Protein AF-A0A521XAW5-F1 (afdb_monomer_lite)

pLDDT: mean 89.94, std 6.68, range [64.38, 98.19]

Foldseek 3Di:
DDAADPVCNVVQCLVVCVVVVVLVVSLVSLVPHPPLLQPLVSLLSNLSSLCSVPNPVSNVLSLLSNQLNPLVSSVVSLVVRPDPPSVVLVVVQCVQVVDPDSNSSSLSLLLCCLVPVVCLVSLVVHDDYPCGLSNVNSVLSSVLSVVVVVVVPVVNVVSLVVNCVSPVSSSVSNVVSD

Secondary structure (DSSP, 8-state):
-PPP-TT-GGGSHHHHHHHTT-HHHHHHHHHTSTTGGGSHHHHHHHHHHHHHHHHHHHHHHHHHHHHHH-HHHHHHHHTTS--HHHHHHHHHHHHHTT--STTGGGGHHHHHHHH-GGGHHHHTTSPP-S--HHHHHHHHHHHHHHHHTTT-HHHHHHHHHHHHHH-HHHHHHHHHT-

Sequence (178 aa):
MLPYNHQVPGAHAAPMLLRAREWTMAEDAITKIPSWRRVPTPLAWMAEARFALGGIEAAWPLLIELSWLNASNFGKLALRLDSRVLDGLLRNFQSAIAAEDDTELAWFAAWLSIAEPATVAILRQTQQGQDSLPERTARLIADLLGLERQGRHAEFVELRKKLRDLHAELFALYMLSR

Radius of gyration: 17.18 Å; chains: 1; bounding box: 35×35×51 Å

Structure (mmCIF, N/CA/C/O backbone):
data_AF-A0A521XAW5-F1
#
_entry.id   AF-A0A521XAW5-F1
#
loop_
_atom_site.group_PDB
_atom_site.id
_atom_site.type_symbol
_atom_site.label_atom_id
_atom_site.label_alt_id
_atom_site.label_comp_id
_atom_site.label_asym_id
_atom_site.label_entity_id
_atom_site.label_seq_id
_atom_site.pdbx_PDB_ins_code
_atom_site.Cartn_x
_atom_site.Cartn_y
_atom_site.Cartn_z
_atom_site.occupancy
_atom_site.B_iso_or_equiv
_atom_site.auth_seq_id
_atom_site.auth_comp_id
_atom_site.auth_asym_id
_atom_site.auth_atom_id
_atom_site.pdbx_PDB_model_num
ATOM 1 N N . MET A 1 1 ? 3.799 -0.879 -30.181 1.00 64.38 1 MET A N 1
ATOM 2 C CA . MET A 1 1 ? 3.630 -1.499 -28.850 1.00 64.38 1 MET A CA 1
ATOM 3 C C . MET A 1 1 ? 2.270 -2.176 -28.832 1.00 64.38 1 MET A C 1
ATOM 5 O O . MET A 1 1 ? 1.316 -1.532 -29.250 1.00 64.38 1 MET A O 1
ATOM 9 N N . LEU A 1 2 ? 2.188 -3.460 -28.469 1.00 72.25 2 LEU A N 1
ATOM 10 C CA . LEU A 1 2 ? 0.903 -4.168 -28.432 1.00 72.25 2 LEU A CA 1
ATOM 11 C C . LEU A 1 2 ? 0.006 -3.585 -27.326 1.00 72.25 2 LEU A C 1
ATOM 13 O O . LEU A 1 2 ? 0.533 -3.223 -26.269 1.00 72.25 2 LEU A O 1
ATOM 17 N N . PRO A 1 3 ? -1.318 -3.486 -27.547 1.00 83.62 3 PRO A N 1
ATOM 18 C CA . PRO A 1 3 ? -2.244 -3.062 -26.507 1.00 83.62 3 PRO A CA 1
ATOM 19 C C . PRO A 1 3 ? -2.215 -4.052 -25.339 1.00 83.62 3 PRO A C 1
ATOM 21 O O . PRO A 1 3 ? -1.972 -5.247 -25.517 1.00 83.62 3 PRO A O 1
ATOM 24 N N . TYR A 1 4 ? -2.460 -3.553 -24.131 1.00 88.38 4 TYR A N 1
ATOM 25 C CA . TYR A 1 4 ? -2.521 -4.403 -22.949 1.00 88.38 4 TYR A CA 1
ATOM 26 C C . TYR A 1 4 ? -3.701 -5.382 -23.030 1.00 88.38 4 TYR A C 1
ATOM 28 O O . TYR A 1 4 ? -4.838 -4.979 -23.273 1.00 88.38 4 TYR A O 1
ATOM 36 N N . ASN A 1 5 ? -3.424 -6.662 -22.775 1.00 88.31 5 ASN A N 1
ATOM 37 C CA . ASN A 1 5 ? -4.421 -7.720 -22.661 1.00 88.31 5 ASN A CA 1
ATOM 38 C C . ASN A 1 5 ? -4.274 -8.412 -21.298 1.00 88.31 5 ASN A C 1
ATOM 40 O O . ASN A 1 5 ? -3.218 -8.957 -20.987 1.00 88.31 5 ASN A O 1
ATOM 44 N N . HIS A 1 6 ? -5.347 -8.424 -20.504 1.00 85.44 6 HIS A N 1
ATOM 45 C CA . HIS A 1 6 ? -5.370 -9.046 -19.179 1.00 85.44 6 HIS A CA 1
ATOM 46 C C . HIS A 1 6 ? -5.176 -10.571 -19.217 1.00 85.44 6 HIS A C 1
ATOM 48 O O . HIS A 1 6 ? -4.686 -11.135 -18.244 1.00 85.44 6 HIS A O 1
ATOM 54 N N . GLN A 1 7 ? -5.520 -11.235 -20.327 1.00 87.06 7 GLN A N 1
ATOM 55 C CA . GLN A 1 7 ? -5.325 -12.679 -20.501 1.00 87.06 7 GLN A CA 1
ATOM 56 C C . GLN A 1 7 ? -3.867 -13.037 -20.791 1.00 87.06 7 GLN A C 1
ATOM 58 O O . GLN A 1 7 ? -3.420 -14.135 -20.474 1.00 87.06 7 GLN A O 1
ATOM 63 N N . VAL A 1 8 ? -3.112 -12.105 -21.383 1.00 87.06 8 VAL A N 1
ATOM 64 C CA . VAL A 1 8 ? -1.695 -12.299 -21.710 1.00 87.06 8 VAL A CA 1
ATOM 65 C C . VAL A 1 8 ? -0.897 -11.046 -21.332 1.00 87.06 8 VAL A C 1
ATOM 67 O O . VAL A 1 8 ? -0.371 -10.357 -22.211 1.00 87.06 8 VAL A O 1
ATOM 70 N N . PRO A 1 9 ? -0.761 -10.724 -20.029 1.00 84.56 9 PRO A N 1
ATOM 71 C CA . PRO A 1 9 ? -0.090 -9.493 -19.609 1.00 84.56 9 PRO A CA 1
ATOM 72 C C . PRO A 1 9 ? 1.363 -9.414 -20.101 1.00 84.56 9 PRO A C 1
ATOM 74 O O . PRO A 1 9 ? 1.865 -8.335 -20.405 1.00 84.56 9 PRO A O 1
ATOM 77 N N . GLY A 1 10 ? 2.028 -10.567 -20.244 1.00 84.62 10 GLY A N 1
ATOM 78 C CA . GLY A 1 10 ? 3.405 -10.669 -20.736 1.00 84.62 10 GLY A CA 1
ATOM 79 C C . GLY A 1 10 ? 3.617 -10.231 -22.190 1.00 84.62 10 GLY A C 1
ATOM 80 O O . GLY A 1 10 ? 4.759 -10.003 -22.570 1.00 84.62 10 GLY A O 1
ATOM 81 N N . ALA A 1 11 ? 2.556 -10.086 -22.993 1.00 88.38 11 ALA A N 1
ATOM 82 C CA . ALA A 1 11 ? 2.655 -9.595 -24.371 1.00 88.38 11 ALA A CA 1
ATOM 83 C C . ALA A 1 11 ? 2.825 -8.065 -24.456 1.00 88.38 11 ALA A C 1
ATOM 85 O O . ALA A 1 11 ? 3.181 -7.526 -25.505 1.00 88.38 11 ALA A O 1
ATOM 86 N N . HIS A 1 12 ? 2.562 -7.349 -23.360 1.00 93.50 12 HIS A N 1
ATOM 87 C CA . HIS A 1 12 ? 2.800 -5.915 -23.272 1.00 93.50 12 HIS A CA 1
ATOM 88 C C . HIS A 1 12 ? 4.303 -5.620 -23.116 1.00 93.50 12 HIS A C 1
ATOM 90 O O . HIS A 1 12 ? 5.035 -6.416 -22.535 1.00 93.50 12 HIS A O 1
ATOM 96 N N . ALA A 1 13 ? 4.788 -4.462 -23.581 1.00 93.69 13 ALA A N 1
ATOM 97 C CA . ALA A 1 13 ? 6.228 -4.165 -23.520 1.00 93.69 13 ALA A CA 1
ATOM 98 C C . ALA A 1 13 ? 6.729 -3.822 -22.102 1.00 93.69 13 ALA A C 1
ATOM 100 O O . ALA A 1 13 ? 7.892 -4.066 -21.795 1.00 93.69 13 A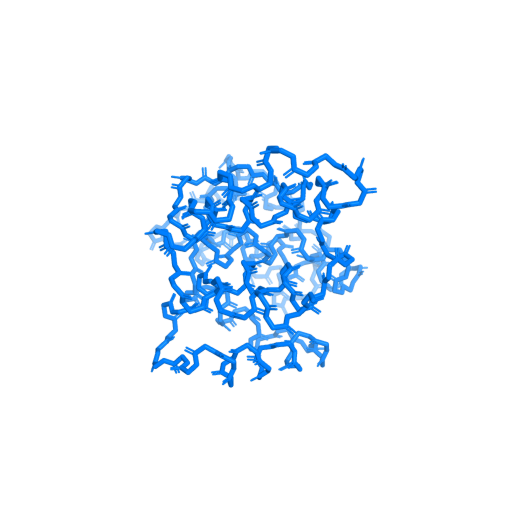LA A O 1
ATOM 101 N N . ALA A 1 14 ? 5.860 -3.311 -21.220 1.00 95.00 14 ALA A N 1
ATOM 102 C CA . ALA A 1 14 ? 6.220 -2.938 -19.845 1.00 95.00 14 ALA A CA 1
ATOM 103 C C . ALA A 1 14 ? 6.997 -4.026 -19.068 1.00 95.00 14 ALA A C 1
ATOM 105 O O . ALA A 1 14 ? 8.090 -3.723 -18.601 1.00 95.00 14 ALA A O 1
ATOM 106 N N . PRO A 1 15 ? 6.536 -5.290 -18.956 1.00 93.94 15 PRO A N 1
ATOM 107 C CA . PRO A 1 15 ? 7.281 -6.326 -18.236 1.00 93.94 15 PRO A CA 1
ATOM 108 C C . PRO A 1 15 ? 8.677 -6.603 -18.814 1.00 93.94 15 PRO A C 1
ATOM 110 O O . PRO A 1 15 ? 9.583 -6.949 -18.058 1.00 93.94 15 PRO A O 1
ATOM 113 N N . MET A 1 16 ? 8.878 -6.450 -20.128 1.00 95.88 16 MET A N 1
ATOM 114 C CA . MET A 1 16 ? 10.209 -6.575 -20.734 1.00 95.88 16 MET A CA 1
ATOM 115 C C . MET A 1 16 ? 11.102 -5.386 -20.371 1.00 95.88 16 MET A C 1
ATOM 117 O O . MET A 1 16 ? 12.255 -5.592 -20.002 1.00 95.88 16 MET A O 1
ATOM 121 N N . LEU A 1 17 ? 10.561 -4.166 -20.420 1.00 96.69 17 LEU A N 1
ATOM 122 C CA . LEU A 1 17 ? 11.278 -2.939 -20.059 1.00 96.69 17 LEU A CA 1
ATOM 123 C C . LEU A 1 17 ? 11.699 -2.943 -18.581 1.00 96.69 17 LEU A C 1
ATOM 125 O O . LEU A 1 17 ? 12.847 -2.636 -18.281 1.00 96.69 17 LEU A O 1
ATOM 129 N N . LEU A 1 18 ? 10.826 -3.394 -17.672 1.00 96.06 18 LEU A N 1
ATOM 130 C CA . LEU A 1 18 ? 11.162 -3.566 -16.251 1.00 96.06 18 LEU A CA 1
ATOM 131 C C . LEU A 1 18 ? 12.325 -4.550 -16.057 1.00 96.06 18 LEU A C 1
ATOM 133 O O . LEU A 1 18 ? 13.266 -4.266 -15.325 1.00 96.06 18 LEU A O 1
ATOM 137 N N . ARG A 1 19 ? 12.309 -5.697 -16.751 1.00 95.19 19 ARG A N 1
ATOM 138 C CA . ARG A 1 19 ? 13.413 -6.675 -16.687 1.00 95.19 19 ARG A CA 1
ATOM 139 C C . ARG A 1 19 ? 14.720 -6.114 -17.245 1.00 95.19 19 ARG A C 1
ATOM 141 O O . ARG A 1 19 ? 15.782 -6.424 -16.714 1.00 95.19 19 ARG A O 1
ATOM 148 N N . ALA A 1 20 ? 14.632 -5.293 -18.288 1.00 96.69 20 ALA A N 1
ATOM 149 C CA . ALA A 1 20 ? 15.765 -4.581 -18.868 1.00 96.69 20 ALA A CA 1
ATOM 150 C C . ALA A 1 20 ? 16.233 -3.385 -18.017 1.00 96.69 20 ALA A C 1
ATOM 152 O O . ALA A 1 20 ? 17.246 -2.781 -18.348 1.00 96.69 20 ALA A O 1
ATOM 153 N N . ARG A 1 21 ? 15.538 -3.069 -16.912 1.00 96.06 21 ARG A N 1
ATOM 154 C CA . ARG A 1 21 ? 15.783 -1.901 -16.048 1.00 96.06 21 ARG A CA 1
ATOM 155 C C . ARG A 1 21 ? 15.597 -0.553 -16.756 1.00 96.06 21 ARG A C 1
ATOM 157 O O . ARG A 1 21 ? 16.103 0.468 -16.304 1.00 96.06 21 ARG A O 1
ATOM 164 N N . GLU A 1 22 ? 14.812 -0.543 -17.830 1.00 97.75 22 GLU A N 1
ATOM 165 C CA . GLU A 1 22 ? 14.425 0.655 -18.577 1.00 97.75 22 GLU A CA 1
ATOM 166 C C . GLU A 1 22 ? 13.203 1.309 -17.916 1.00 97.75 22 GLU A C 1
ATOM 168 O O . GLU A 1 22 ? 12.091 1.307 -18.451 1.00 97.75 22 GLU A O 1
ATOM 173 N N . TRP A 1 23 ? 13.393 1.815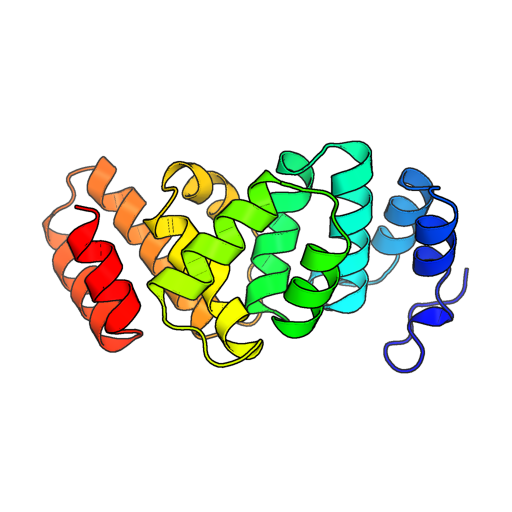 -16.694 1.00 97.12 23 TRP A N 1
ATOM 174 C CA . TRP A 1 23 ? 12.303 2.216 -15.797 1.00 97.12 23 TRP A CA 1
ATOM 175 C C . TRP A 1 23 ? 11.435 3.340 -16.362 1.00 97.12 23 TRP A C 1
ATOM 177 O O . TRP A 1 23 ? 10.213 3.217 -16.387 1.00 97.12 23 TRP A O 1
ATOM 187 N N . THR A 1 24 ? 12.052 4.402 -16.884 1.00 97.44 24 THR A N 1
ATOM 188 C CA . THR A 1 24 ? 11.330 5.534 -17.486 1.00 97.44 24 THR A CA 1
ATOM 189 C C . THR A 1 24 ? 10.509 5.088 -18.694 1.00 97.44 24 THR A C 1
ATOM 191 O O . THR A 1 24 ? 9.332 5.421 -18.813 1.00 97.44 24 THR A O 1
ATOM 194 N N . MET A 1 25 ? 11.090 4.248 -19.559 1.00 97.06 25 MET A N 1
ATOM 195 C CA . MET A 1 25 ? 10.368 3.698 -20.707 1.00 97.06 25 MET A CA 1
ATOM 196 C C . MET A 1 25 ? 9.215 2.792 -20.270 1.00 97.06 25 MET A C 1
ATOM 198 O O . MET A 1 25 ? 8.178 2.758 -20.934 1.00 97.06 25 MET A O 1
ATOM 202 N N . ALA A 1 26 ? 9.378 2.051 -19.169 1.00 97.38 26 ALA A N 1
ATOM 203 C CA . ALA A 1 26 ? 8.309 1.251 -18.592 1.00 97.38 26 ALA A CA 1
ATOM 204 C C . ALA A 1 26 ? 7.154 2.139 -18.098 1.00 97.38 26 ALA A C 1
ATOM 206 O O . ALA A 1 26 ? 6.006 1.840 -18.425 1.00 97.38 26 ALA A O 1
ATOM 207 N N . GLU A 1 27 ? 7.420 3.249 -17.399 1.00 97.50 27 GLU A N 1
ATOM 208 C CA . GLU A 1 27 ? 6.370 4.201 -16.996 1.00 97.50 27 GLU A CA 1
ATOM 209 C C . GLU A 1 27 ? 5.612 4.763 -18.207 1.00 97.50 27 GLU A C 1
ATOM 211 O O . GLU A 1 27 ? 4.378 4.716 -18.249 1.00 97.50 27 GLU A O 1
ATOM 216 N N . ASP A 1 28 ? 6.334 5.219 -19.233 1.00 96.94 28 ASP A N 1
ATOM 217 C CA . ASP A 1 28 ? 5.752 5.749 -20.474 1.00 96.94 28 ASP A CA 1
ATOM 218 C C . ASP A 1 28 ? 4.909 4.707 -21.220 1.00 96.94 28 ASP A C 1
ATOM 220 O O . ASP A 1 28 ? 3.917 5.020 -21.881 1.00 96.94 28 ASP A O 1
ATOM 224 N N . ALA A 1 29 ? 5.312 3.443 -21.142 1.00 96.25 29 ALA A N 1
ATOM 225 C CA . ALA A 1 29 ? 4.566 2.315 -21.673 1.00 96.25 29 ALA A CA 1
ATOM 226 C C . ALA A 1 29 ? 3.272 2.060 -20.884 1.00 96.25 29 ALA A C 1
ATOM 228 O O . ALA A 1 29 ? 2.221 1.827 -21.479 1.00 96.25 29 ALA A O 1
ATOM 229 N N . ILE A 1 30 ? 3.338 2.080 -19.552 1.00 96.94 30 ILE A N 1
ATOM 230 C CA . ILE A 1 30 ? 2.207 1.757 -18.674 1.00 96.94 30 ILE A CA 1
ATOM 231 C C . ILE A 1 30 ? 1.157 2.869 -18.694 1.00 96.94 30 ILE A C 1
ATOM 233 O O . ILE A 1 30 ? -0.034 2.574 -18.733 1.00 96.94 30 ILE A O 1
ATOM 237 N N . THR A 1 31 ? 1.570 4.139 -18.728 1.00 96.19 31 THR A N 1
ATOM 238 C CA . THR A 1 31 ? 0.647 5.290 -18.779 1.00 96.19 31 THR A CA 1
ATOM 239 C C . THR A 1 31 ? -0.258 5.287 -20.013 1.00 96.19 31 THR A C 1
ATOM 241 O O . THR A 1 31 ? -1.354 5.843 -19.966 1.00 96.19 31 THR A O 1
ATOM 244 N N . LYS A 1 32 ? 0.154 4.612 -21.094 1.00 95.56 32 LYS A N 1
ATOM 245 C CA . LYS A 1 32 ? -0.646 4.421 -22.316 1.00 95.56 32 LYS A CA 1
ATOM 246 C C . LYS A 1 32 ? -1.739 3.360 -22.172 1.00 95.56 32 LYS A C 1
ATOM 248 O O . LYS A 1 32 ? -2.608 3.277 -23.037 1.00 95.56 32 LYS A O 1
ATOM 253 N N . ILE A 1 33 ? -1.718 2.547 -21.114 1.00 94.81 33 ILE A N 1
ATOM 254 C CA . ILE A 1 33 ? -2.782 1.583 -20.828 1.00 94.81 33 ILE A CA 1
ATOM 255 C C . ILE A 1 33 ? -3.982 2.341 -20.229 1.00 94.81 33 ILE A C 1
ATOM 257 O O . ILE A 1 33 ? -3.842 2.984 -19.182 1.00 94.81 33 ILE A O 1
ATOM 261 N N . PRO A 1 34 ? -5.185 2.247 -20.827 1.00 92.12 34 PRO A N 1
ATOM 262 C CA . PRO A 1 34 ? -6.380 2.862 -20.263 1.00 92.12 34 PRO A CA 1
ATOM 263 C C . PRO A 1 34 ? -6.660 2.356 -18.847 1.00 92.12 34 PRO A C 1
ATOM 265 O O . PRO A 1 34 ? -6.662 1.152 -18.595 1.00 92.12 34 PRO A O 1
ATOM 268 N N . SER A 1 35 ? -6.900 3.284 -17.918 1.00 91.19 35 SER A N 1
ATOM 269 C CA . SER A 1 35 ? -7.224 2.973 -16.519 1.00 91.19 35 SER A CA 1
ATOM 270 C C . SER A 1 35 ? -6.212 2.050 -15.822 1.00 91.19 35 SER A C 1
ATOM 272 O O . SER A 1 35 ? -6.595 1.310 -14.919 1.00 91.19 35 SER A O 1
ATOM 274 N N . TRP A 1 36 ? -4.927 2.106 -16.193 1.00 94.00 36 TRP A N 1
ATOM 275 C CA . TRP A 1 36 ? -3.873 1.230 -15.659 1.00 94.00 36 TRP A CA 1
ATOM 276 C C . TRP A 1 36 ? -3.853 1.140 -14.126 1.00 94.00 36 TRP A C 1
ATOM 278 O O . TRP A 1 36 ? -3.660 0.060 -13.579 1.00 94.00 36 TRP A O 1
ATOM 288 N N . ARG A 1 37 ? -4.141 2.247 -13.430 1.00 92.88 37 ARG A N 1
ATOM 289 C CA . ARG A 1 37 ? -4.160 2.333 -11.960 1.00 92.88 37 ARG A CA 1
ATOM 290 C C . ARG A 1 37 ? -5.289 1.518 -11.309 1.00 92.88 37 ARG A C 1
ATOM 292 O O . ARG A 1 37 ? -5.214 1.197 -10.134 1.00 92.88 37 ARG A O 1
ATOM 299 N N . ARG A 1 38 ? -6.316 1.131 -12.077 1.00 91.25 38 ARG A N 1
ATOM 300 C CA . ARG A 1 38 ? -7.420 0.252 -11.639 1.00 91.25 38 ARG A CA 1
ATOM 301 C C . ARG A 1 38 ? -7.200 -1.220 -11.982 1.00 91.25 38 ARG A C 1
ATOM 303 O O . ARG A 1 38 ? -8.026 -2.056 -11.625 1.00 91.25 38 ARG A O 1
ATOM 310 N N . VAL A 1 39 ? -6.125 -1.545 -12.699 1.00 92.88 39 VAL A N 1
ATOM 311 C CA . VAL A 1 39 ? -5.815 -2.913 -13.117 1.00 92.88 39 VAL A CA 1
ATOM 312 C C . VAL A 1 39 ? -4.617 -3.405 -12.296 1.00 92.88 39 VAL A C 1
ATOM 314 O O . VAL A 1 39 ? -3.550 -2.797 -12.378 1.00 92.88 39 VAL A O 1
ATOM 317 N N . PRO A 1 40 ? -4.738 -4.511 -11.536 1.00 93.75 40 PRO A N 1
ATOM 318 C CA . PRO A 1 40 ? -3.697 -4.948 -10.603 1.00 93.75 40 PRO A CA 1
ATOM 319 C C . PRO A 1 40 ? -2.303 -5.110 -11.214 1.00 93.75 40 PRO A C 1
ATOM 321 O O . PRO A 1 40 ? -1.305 -4.751 -10.599 1.00 93.75 40 PRO A O 1
ATOM 324 N N . THR A 1 41 ? -2.213 -5.678 -12.418 1.00 95.94 41 THR A N 1
ATOM 325 C CA . THR A 1 41 ? -0.923 -5.980 -13.049 1.00 95.94 41 THR A CA 1
ATOM 326 C C . THR A 1 41 ? -0.199 -4.716 -13.543 1.00 95.94 41 THR A C 1
ATOM 328 O O . THR A 1 41 ? 0.950 -4.523 -13.148 1.00 95.94 41 THR A O 1
ATOM 331 N N . PRO A 1 42 ? -0.827 -3.811 -14.321 1.00 96.38 42 PRO A N 1
ATOM 332 C CA . PRO A 1 42 ? -0.242 -2.510 -14.644 1.00 96.38 42 PRO A CA 1
ATOM 333 C C . PRO A 1 42 ? 0.069 -1.639 -13.425 1.00 96.38 42 PRO A C 1
ATOM 335 O O . PRO A 1 42 ? 1.098 -0.967 -13.420 1.00 96.38 42 PRO A O 1
ATOM 338 N N . LEU A 1 43 ? -0.772 -1.666 -12.385 1.00 96.81 43 LEU A N 1
ATOM 339 C CA . LEU A 1 43 ? -0.500 -0.955 -11.135 1.00 96.81 43 LEU A CA 1
ATOM 340 C C . LEU A 1 43 ? 0.789 -1.462 -10.470 1.00 96.81 43 LEU A C 1
ATOM 342 O O . LEU A 1 43 ? 1.645 -0.654 -10.114 1.00 96.81 43 LEU A O 1
ATOM 346 N N . ALA A 1 44 ? 0.965 -2.784 -10.375 1.00 97.50 44 ALA A N 1
ATOM 347 C CA . ALA A 1 44 ? 2.182 -3.385 -9.830 1.00 97.50 44 ALA A CA 1
ATOM 348 C C . ALA A 1 44 ? 3.433 -3.019 -10.646 1.00 97.50 44 ALA A C 1
ATOM 350 O O . ALA A 1 44 ? 4.472 -2.700 -10.074 1.00 97.50 44 ALA A O 1
ATOM 351 N N . TRP A 1 45 ? 3.329 -3.004 -11.978 1.00 97.81 45 TRP A N 1
ATOM 352 C CA . TRP A 1 45 ? 4.422 -2.562 -12.849 1.00 97.81 45 TRP A CA 1
ATOM 353 C C . TRP A 1 45 ? 4.802 -1.099 -12.623 1.00 97.81 45 TRP A C 1
ATOM 355 O O . TRP A 1 45 ? 5.986 -0.776 -12.589 1.00 97.81 45 TRP A O 1
ATOM 365 N N . MET A 1 46 ? 3.814 -0.214 -12.459 1.00 98.19 46 MET A N 1
ATOM 366 C CA . MET A 1 46 ? 4.091 1.197 -12.191 1.00 98.19 46 MET A CA 1
ATOM 367 C C . MET A 1 46 ? 4.733 1.377 -10.815 1.00 98.19 46 MET A C 1
ATOM 369 O O . MET A 1 46 ? 5.679 2.144 -10.687 1.00 98.19 46 MET A O 1
ATOM 373 N N . ALA A 1 47 ? 4.249 0.663 -9.795 1.00 97.88 47 ALA A N 1
ATOM 374 C CA . ALA A 1 47 ? 4.831 0.701 -8.457 1.00 97.88 47 ALA A CA 1
ATOM 375 C C . ALA A 1 47 ? 6.306 0.266 -8.468 1.00 97.88 47 ALA A C 1
ATOM 377 O O . ALA A 1 47 ? 7.141 0.923 -7.852 1.00 97.88 47 ALA A O 1
ATOM 378 N N . GLU A 1 48 ? 6.640 -0.784 -9.225 1.00 98.12 48 GLU A N 1
ATOM 379 C CA . GLU A 1 48 ? 8.022 -1.233 -9.417 1.00 98.12 48 GLU A CA 1
ATOM 380 C C . GLU A 1 48 ? 8.894 -0.179 -10.115 1.00 98.12 48 GLU A C 1
ATOM 382 O O . GLU A 1 48 ? 9.985 0.131 -9.636 1.00 98.12 48 GLU A O 1
ATOM 387 N N . ALA A 1 49 ? 8.412 0.411 -11.215 1.00 97.94 49 ALA A N 1
ATOM 388 C CA . ALA A 1 49 ? 9.150 1.451 -11.935 1.00 97.94 49 ALA A CA 1
ATOM 389 C C . ALA A 1 49 ? 9.388 2.696 -11.061 1.00 97.94 49 ALA A C 1
ATOM 391 O O . ALA A 1 4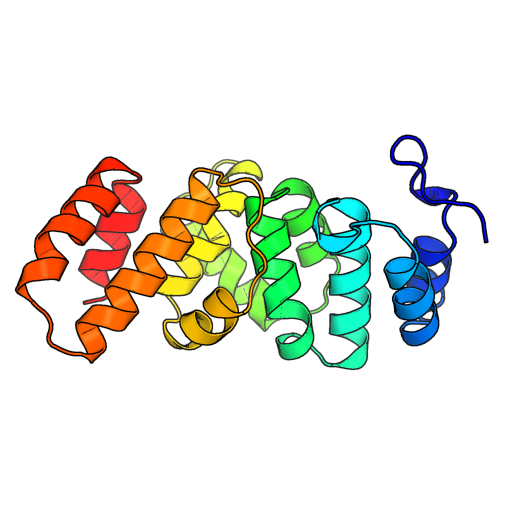9 ? 10.512 3.196 -10.984 1.00 97.94 49 ALA A O 1
ATOM 392 N N . ARG A 1 50 ? 8.355 3.149 -10.338 1.00 97.50 50 ARG A N 1
ATOM 393 C CA . ARG A 1 50 ? 8.431 4.290 -9.412 1.00 97.50 50 ARG A CA 1
ATOM 394 C C . ARG A 1 50 ? 9.384 4.021 -8.257 1.00 97.50 50 ARG A C 1
ATOM 396 O O . ARG A 1 50 ? 10.140 4.916 -7.887 1.00 97.50 50 ARG A O 1
ATOM 403 N N . PHE A 1 51 ? 9.389 2.796 -7.729 1.00 97.81 51 PHE A N 1
ATOM 404 C CA . PHE A 1 51 ? 10.348 2.385 -6.709 1.00 97.81 51 PHE A CA 1
ATOM 405 C C . PHE A 1 51 ? 11.786 2.486 -7.222 1.00 97.81 51 PHE A C 1
ATOM 407 O O . PHE A 1 51 ? 12.641 3.056 -6.549 1.00 97.81 51 PHE A O 1
ATOM 414 N N . ALA A 1 52 ? 12.055 1.985 -8.428 1.00 97.06 52 ALA A N 1
ATOM 415 C CA . ALA A 1 52 ? 13.395 2.031 -9.002 1.00 97.06 52 ALA A CA 1
ATOM 416 C C . ALA A 1 52 ? 13.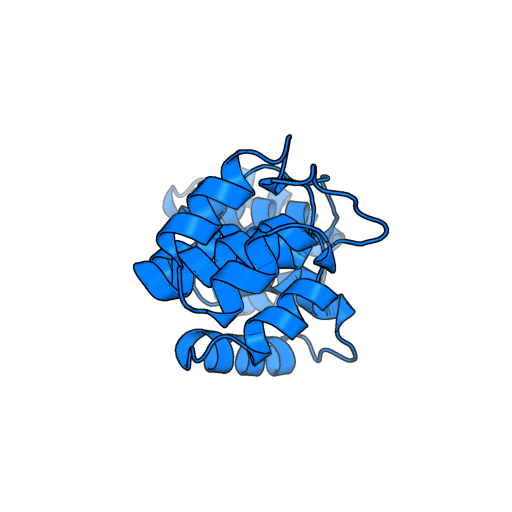880 3.464 -9.300 1.00 97.06 52 ALA A C 1
ATOM 418 O O . ALA A 1 52 ? 15.074 3.737 -9.201 1.00 97.06 52 ALA A O 1
ATOM 419 N N . LEU A 1 53 ? 12.969 4.380 -9.649 1.00 96.75 53 LEU A N 1
ATOM 420 C CA . LEU A 1 53 ? 13.293 5.770 -9.994 1.00 96.75 53 LEU A CA 1
ATOM 421 C C . LEU A 1 53 ? 13.370 6.714 -8.787 1.00 96.75 53 LEU A C 1
ATOM 423 O O . LEU A 1 53 ? 14.165 7.651 -8.799 1.00 96.75 53 LEU A O 1
ATOM 427 N N . GLY A 1 54 ? 12.526 6.509 -7.775 1.00 95.25 54 GLY A N 1
ATOM 428 C CA . GLY A 1 54 ? 12.334 7.457 -6.671 1.00 95.25 54 GLY A CA 1
ATOM 429 C C . GLY A 1 54 ? 12.296 6.826 -5.281 1.00 95.25 54 GLY A C 1
ATOM 430 O O . GLY A 1 54 ? 11.965 7.509 -4.314 1.00 95.25 54 GLY A O 1
ATOM 431 N N . GLY A 1 55 ? 12.619 5.537 -5.162 1.00 95.81 55 GLY A N 1
ATOM 432 C CA . GLY A 1 55 ? 12.597 4.804 -3.901 1.00 95.81 55 GLY A CA 1
ATOM 433 C C . GLY A 1 55 ? 11.187 4.542 -3.367 1.00 95.81 55 GLY A C 1
ATOM 434 O O . GLY A 1 55 ? 10.178 4.700 -4.059 1.00 95.81 55 GLY A O 1
ATOM 435 N N . ILE A 1 56 ? 11.118 4.123 -2.100 1.00 94.00 56 ILE A N 1
ATOM 436 C CA . ILE A 1 56 ? 9.861 3.700 -1.467 1.00 94.00 56 ILE A CA 1
ATOM 437 C C . ILE A 1 56 ? 8.818 4.821 -1.398 1.00 94.00 56 ILE A C 1
ATOM 439 O O . ILE A 1 56 ? 7.642 4.564 -1.636 1.00 94.00 56 ILE A O 1
ATOM 443 N N . GLU A 1 57 ? 9.246 6.067 -1.187 1.00 92.31 57 GLU A N 1
ATOM 444 C CA . GLU A 1 57 ? 8.352 7.229 -1.119 1.00 92.31 57 GLU A CA 1
ATOM 445 C C . GLU A 1 57 ? 7.562 7.432 -2.417 1.00 92.31 57 GLU A C 1
ATOM 447 O O . GLU A 1 57 ? 6.358 7.686 -2.388 1.00 92.31 57 GLU A O 1
ATOM 452 N N . ALA A 1 58 ? 8.210 7.245 -3.572 1.00 94.12 58 ALA A N 1
ATOM 453 C CA . ALA A 1 58 ? 7.551 7.355 -4.872 1.00 94.12 58 ALA A CA 1
ATOM 454 C C . ALA A 1 58 ? 6.590 6.185 -5.155 1.00 94.12 58 ALA A C 1
ATOM 456 O O . ALA A 1 58 ? 5.628 6.339 -5.910 1.00 94.12 58 ALA A O 1
ATOM 457 N N . ALA A 1 59 ? 6.843 5.015 -4.565 1.00 95.50 59 ALA A N 1
ATOM 458 C CA . ALA A 1 59 ? 6.038 3.814 -4.762 1.00 95.50 59 ALA A CA 1
ATOM 459 C C . ALA A 1 59 ? 4.860 3.706 -3.783 1.00 95.50 59 ALA A C 1
ATOM 461 O O . ALA A 1 59 ? 3.877 3.028 -4.088 1.00 95.50 59 ALA A O 1
ATOM 462 N N . TRP A 1 60 ? 4.931 4.375 -2.628 1.00 94.06 60 TRP A N 1
ATOM 463 C CA . TRP A 1 60 ? 3.993 4.195 -1.524 1.00 94.06 60 TRP A CA 1
ATOM 464 C C . TRP A 1 60 ? 2.511 4.312 -1.902 1.00 94.06 60 TRP A C 1
ATOM 466 O O . TRP A 1 60 ? 1.765 3.379 -1.593 1.00 94.06 60 TRP A O 1
ATOM 476 N N . PRO A 1 61 ? 2.055 5.372 -2.603 1.00 94.25 61 PRO A N 1
ATOM 477 C CA . PRO A 1 61 ? 0.648 5.480 -2.988 1.00 94.25 61 PRO A CA 1
ATOM 478 C C . PRO A 1 61 ? 0.164 4.278 -3.811 1.00 94.25 61 PRO A C 1
ATOM 480 O O . PRO A 1 61 ? -0.949 3.798 -3.621 1.00 94.25 61 PRO A O 1
ATOM 483 N N . LEU A 1 62 ? 1.019 3.759 -4.697 1.00 95.75 62 LEU A N 1
ATOM 484 C CA . LEU A 1 62 ? 0.689 2.646 -5.586 1.00 95.75 62 LEU A CA 1
ATOM 485 C C . LEU A 1 62 ? 0.724 1.300 -4.858 1.00 95.75 62 LEU A C 1
ATOM 487 O O . LEU A 1 62 ? -0.087 0.428 -5.152 1.00 95.75 62 LEU A O 1
ATOM 491 N N . LEU A 1 63 ? 1.636 1.134 -3.896 1.00 95.69 63 LEU A N 1
ATOM 492 C CA . LEU A 1 63 ? 1.698 -0.046 -3.033 1.00 95.69 63 LEU A CA 1
ATOM 493 C C . LEU A 1 63 ? 0.467 -0.144 -2.130 1.00 95.69 63 LEU A C 1
ATOM 495 O O . LEU A 1 63 ? -0.130 -1.214 -2.023 1.00 95.69 63 LEU A O 1
ATOM 499 N N . ILE A 1 64 ? 0.059 0.982 -1.539 1.00 94.44 64 ILE A N 1
ATOM 500 C CA . ILE A 1 64 ? -1.161 1.075 -0.736 1.00 94.44 64 ILE A CA 1
ATOM 501 C C . ILE A 1 64 ? -2.373 0.684 -1.591 1.00 94.44 64 ILE A C 1
ATOM 503 O O . ILE A 1 64 ? -3.135 -0.200 -1.203 1.00 94.44 64 ILE A O 1
ATOM 507 N N . GLU A 1 65 ? -2.511 1.264 -2.786 1.00 94.88 65 GLU A N 1
ATOM 508 C CA . GLU A 1 65 ? -3.607 0.928 -3.701 1.00 94.88 65 GLU A CA 1
ATOM 509 C C . GLU A 1 65 ? -3.606 -0.534 -4.130 1.00 94.88 65 GLU A C 1
ATOM 511 O O . GLU A 1 65 ? -4.658 -1.168 -4.207 1.00 94.88 65 GLU A O 1
ATOM 516 N N . LEU A 1 66 ? -2.425 -1.085 -4.410 1.00 95.31 66 LEU A N 1
ATOM 517 C CA . LEU A 1 66 ? -2.297 -2.469 -4.829 1.00 95.31 66 LEU A CA 1
ATOM 518 C C . LEU A 1 66 ? -2.695 -3.429 -3.708 1.00 95.31 66 LEU A C 1
ATOM 520 O O . LEU A 1 66 ? -3.303 -4.450 -4.013 1.00 95.31 66 LEU A O 1
ATOM 524 N N . SER A 1 67 ? -2.406 -3.101 -2.443 1.00 94.44 67 SER A N 1
ATOM 525 C CA . SER A 1 67 ? -2.729 -3.965 -1.301 1.00 94.44 67 SER A CA 1
ATOM 526 C C . SER A 1 67 ? -4.227 -4.281 -1.223 1.00 94.44 67 SER A C 1
ATOM 528 O O . SER A 1 67 ? -4.601 -5.451 -1.269 1.00 94.44 67 SER A O 1
ATOM 530 N N . TRP A 1 68 ? -5.101 -3.268 -1.244 1.00 91.62 68 TRP A N 1
ATOM 531 C CA . TRP A 1 68 ? -6.554 -3.473 -1.183 1.00 91.62 68 TRP A CA 1
ATOM 532 C C . TRP A 1 68 ? -7.189 -3.857 -2.524 1.00 91.62 68 TRP A C 1
ATOM 534 O O . TRP A 1 68 ? -8.319 -4.350 -2.540 1.00 91.62 68 TRP A O 1
ATOM 544 N N . LEU A 1 69 ? -6.509 -3.602 -3.651 1.00 92.75 69 LEU A N 1
ATOM 545 C CA . LEU A 1 69 ? -7.002 -3.956 -4.985 1.00 92.75 69 LEU A CA 1
ATOM 546 C C . LEU A 1 69 ? -6.693 -5.419 -5.324 1.00 92.75 69 LEU A C 1
ATOM 548 O O . LEU A 1 69 ? -7.510 -6.104 -5.938 1.00 92.75 69 LEU A O 1
ATOM 552 N N . ASN A 1 70 ? -5.496 -5.890 -4.975 1.00 93.56 70 ASN A N 1
ATOM 553 C CA . ASN A 1 70 ? -5.057 -7.262 -5.177 1.00 93.56 70 ASN A CA 1
ATOM 554 C C . ASN A 1 70 ? -3.880 -7.605 -4.247 1.00 93.56 70 ASN A C 1
ATOM 556 O O . ASN A 1 70 ? -2.708 -7.454 -4.606 1.00 93.56 70 ASN A O 1
ATOM 560 N N . ALA A 1 71 ? -4.219 -8.140 -3.078 1.00 93.56 71 ALA A N 1
ATOM 561 C CA . ALA A 1 71 ? -3.283 -8.541 -2.035 1.00 93.56 71 ALA A CA 1
ATOM 562 C C . ALA A 1 71 ? -2.179 -9.498 -2.532 1.00 93.56 71 ALA A C 1
ATOM 564 O O . ALA A 1 71 ? -1.006 -9.306 -2.221 1.00 93.56 71 ALA A O 1
ATOM 565 N N . SER A 1 72 ? -2.515 -10.459 -3.404 1.00 93.44 72 SER A N 1
ATOM 566 C CA . SER A 1 72 ? -1.529 -11.394 -3.975 1.00 93.44 72 SER A CA 1
ATOM 567 C C . SER A 1 72 ? -0.486 -10.692 -4.852 1.00 93.44 72 SER A C 1
ATOM 569 O O . SER A 1 72 ? 0.706 -10.985 -4.760 1.00 93.44 72 SER A O 1
ATOM 571 N N . ASN A 1 73 ? -0.899 -9.754 -5.710 1.00 93.94 73 ASN A N 1
ATOM 572 C CA . ASN A 1 73 ? 0.041 -8.972 -6.513 1.00 93.94 73 ASN A CA 1
ATOM 573 C C . ASN A 1 73 ? 0.882 -8.043 -5.639 1.00 93.94 73 ASN A C 1
ATOM 575 O O . ASN A 1 73 ? 2.062 -7.869 -5.934 1.00 93.94 73 ASN A O 1
ATOM 579 N N . PHE A 1 74 ? 0.299 -7.473 -4.582 1.00 96.19 74 PHE A N 1
ATOM 580 C CA . PHE A 1 74 ? 1.045 -6.692 -3.603 1.00 96.19 74 PHE A CA 1
ATOM 581 C C . PHE A 1 74 ? 2.118 -7.539 -2.910 1.00 96.19 74 PHE A C 1
ATOM 583 O O . PHE A 1 74 ? 3.282 -7.154 -2.951 1.00 96.19 74 PHE A O 1
ATOM 590 N N . GLY A 1 75 ? 1.778 -8.722 -2.387 1.00 94.12 75 GLY A N 1
ATOM 591 C CA . GLY A 1 75 ? 2.743 -9.633 -1.761 1.00 94.12 75 GLY A CA 1
ATOM 592 C C . GLY A 1 75 ? 3.862 -10.056 -2.717 1.00 94.12 75 GLY A C 1
ATOM 593 O O . GLY A 1 75 ? 5.044 -9.931 -2.400 1.00 94.12 75 GLY A O 1
ATOM 594 N N . LYS A 1 76 ? 3.513 -10.459 -3.947 1.00 94.31 76 LYS A N 1
ATOM 595 C CA . LYS A 1 76 ? 4.499 -10.807 -4.990 1.00 94.31 76 LYS A CA 1
ATOM 596 C C . LYS A 1 76 ? 5.408 -9.641 -5.361 1.00 94.31 76 LYS A C 1
ATOM 598 O O . LYS A 1 76 ? 6.580 -9.861 -5.661 1.00 94.31 76 LYS A O 1
ATOM 603 N N . LEU A 1 77 ? 4.870 -8.423 -5.410 1.00 96.00 77 LEU A N 1
ATOM 604 C CA . LEU A 1 77 ? 5.662 -7.233 -5.686 1.00 96.00 77 LEU A CA 1
ATOM 605 C C . LEU A 1 77 ? 6.577 -6.915 -4.506 1.00 96.00 77 LEU A C 1
ATOM 607 O O . LEU A 1 77 ? 7.760 -6.699 -4.731 1.00 96.00 77 LEU A O 1
ATOM 611 N N . ALA A 1 78 ? 6.068 -6.943 -3.275 1.00 94.50 78 ALA A N 1
ATOM 612 C CA . ALA A 1 78 ? 6.851 -6.666 -2.079 1.00 94.50 78 ALA A CA 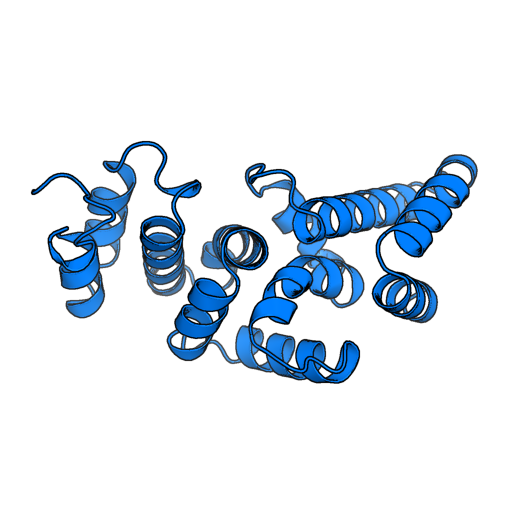1
ATOM 613 C C . ALA A 1 78 ? 8.092 -7.562 -1.987 1.00 94.50 78 ALA A C 1
ATOM 615 O O . ALA A 1 78 ? 9.183 -7.046 -1.800 1.00 94.50 78 ALA A O 1
ATOM 616 N N . LEU A 1 79 ? 7.953 -8.865 -2.266 1.00 92.25 79 LEU A N 1
ATOM 617 C CA . LEU A 1 79 ? 9.079 -9.813 -2.319 1.00 92.25 79 LEU A CA 1
ATOM 618 C C . LEU A 1 79 ? 10.135 -9.484 -3.388 1.00 92.25 79 LEU A C 1
ATOM 620 O O . LEU A 1 79 ? 11.266 -9.957 -3.310 1.00 92.25 79 LEU A O 1
ATOM 624 N N . ARG A 1 80 ? 9.762 -8.737 -4.431 1.00 92.88 80 ARG A N 1
ATOM 625 C CA . ARG A 1 80 ? 10.668 -8.330 -5.514 1.00 92.88 80 ARG A CA 1
ATOM 626 C C . ARG A 1 80 ? 11.319 -6.977 -5.269 1.00 92.88 80 ARG A C 1
ATOM 628 O O . ARG A 1 80 ? 12.354 -6.703 -5.874 1.00 92.88 80 ARG A O 1
ATOM 635 N N . LEU A 1 81 ? 10.695 -6.119 -4.465 1.00 94.50 81 LEU A N 1
ATOM 636 C CA . LEU A 1 81 ? 11.259 -4.826 -4.112 1.00 94.50 81 LEU A CA 1
ATOM 637 C C . LEU A 1 81 ? 12.325 -5.043 -3.039 1.00 94.50 81 LEU A C 1
ATOM 639 O O . LEU A 1 81 ? 12.034 -5.568 -1.974 1.00 94.50 81 LEU A O 1
ATOM 643 N N . ASP A 1 82 ? 13.553 -4.596 -3.288 1.00 90.75 82 ASP A N 1
ATOM 644 C CA . ASP A 1 82 ? 14.644 -4.653 -2.302 1.00 90.75 82 ASP A CA 1
ATOM 645 C C . ASP A 1 82 ? 14.502 -3.518 -1.267 1.00 90.75 82 ASP A C 1
ATOM 647 O O . ASP A 1 82 ? 15.324 -2.605 -1.170 1.00 90.75 82 ASP A O 1
ATOM 651 N N . SER A 1 83 ? 13.374 -3.503 -0.550 1.00 94.94 83 SER A N 1
ATOM 652 C CA . SER A 1 83 ? 12.995 -2.442 0.384 1.00 94.94 83 SER A CA 1
ATOM 653 C C . SER A 1 83 ? 12.945 -2.961 1.815 1.00 94.94 83 SER A C 1
ATOM 655 O O . SER A 1 83 ? 11.913 -3.426 2.296 1.00 94.94 83 SER A O 1
ATOM 657 N N . ARG A 1 84 ? 14.038 -2.757 2.561 1.00 93.88 84 ARG A N 1
ATOM 658 C CA . ARG A 1 84 ? 14.110 -3.132 3.987 1.00 93.88 84 ARG A CA 1
ATOM 659 C C . ARG A 1 84 ? 13.021 -2.488 4.847 1.00 93.88 84 ARG A C 1
ATOM 661 O O . ARG A 1 84 ? 12.607 -3.072 5.846 1.00 93.88 84 ARG A O 1
ATOM 668 N N . VAL A 1 85 ? 12.587 -1.280 4.475 1.00 93.31 85 VAL A N 1
ATOM 669 C CA . VAL A 1 85 ? 11.496 -0.563 5.152 1.00 93.31 85 VAL A CA 1
ATOM 670 C C . VAL A 1 85 ? 10.184 -1.320 4.967 1.00 93.31 85 VAL A C 1
ATOM 672 O O . VAL A 1 85 ? 9.502 -1.605 5.949 1.00 93.31 85 VAL A O 1
ATOM 675 N N . LEU A 1 86 ? 9.862 -1.696 3.726 1.00 94.88 86 LEU A N 1
ATOM 676 C CA . LEU A 1 86 ? 8.654 -2.460 3.422 1.00 94.88 86 LEU A CA 1
ATOM 677 C C . LEU A 1 86 ? 8.691 -3.837 4.094 1.00 94.88 86 LEU A C 1
ATOM 679 O O . LEU A 1 86 ? 7.710 -4.227 4.721 1.00 94.88 86 LEU A O 1
ATOM 683 N N . ASP A 1 87 ? 9.832 -4.526 4.053 1.00 94.44 87 ASP A N 1
ATOM 684 C CA . ASP A 1 87 ? 9.998 -5.831 4.700 1.00 94.44 87 ASP A CA 1
ATOM 685 C C . ASP A 1 87 ? 9.778 -5.763 6.216 1.00 94.44 87 ASP A C 1
ATOM 687 O O . ASP A 1 87 ? 9.174 -6.656 6.811 1.00 94.44 87 ASP A O 1
ATOM 691 N N . GLY A 1 88 ? 10.285 -4.708 6.863 1.00 95.06 88 GLY A N 1
ATOM 692 C CA . GLY A 1 88 ? 10.076 -4.470 8.290 1.00 95.06 88 GLY A CA 1
ATOM 693 C C . GLY A 1 88 ? 8.605 -4.252 8.625 1.00 95.06 88 GLY A C 1
ATOM 694 O O . GLY A 1 88 ? 8.083 -4.887 9.541 1.00 95.06 88 GLY A O 1
ATOM 695 N N . LEU A 1 89 ? 7.926 -3.408 7.846 1.00 94.94 89 LEU A N 1
ATOM 696 C CA . LEU A 1 89 ? 6.502 -3.135 8.020 1.00 94.94 89 LEU A CA 1
ATOM 697 C C . LEU A 1 89 ? 5.648 -4.385 7.791 1.00 94.94 89 LEU A C 1
ATOM 699 O O . LEU A 1 89 ? 4.742 -4.640 8.576 1.00 94.94 89 LEU A O 1
ATOM 703 N N . LEU A 1 90 ? 5.955 -5.196 6.776 1.00 93.75 90 LEU A N 1
ATOM 704 C CA . LEU A 1 90 ? 5.222 -6.433 6.498 1.00 93.75 90 LEU A CA 1
ATOM 705 C C . LEU A 1 90 ? 5.376 -7.471 7.610 1.00 93.75 90 LEU A C 1
ATOM 707 O O . LEU A 1 90 ? 4.387 -8.088 7.997 1.00 93.75 90 LEU A O 1
ATOM 711 N N . ARG A 1 91 ? 6.576 -7.626 8.183 1.00 93.31 91 ARG A N 1
ATOM 712 C CA . ARG A 1 91 ? 6.766 -8.508 9.346 1.00 93.31 91 ARG A CA 1
ATOM 713 C C . ARG A 1 91 ? 5.980 -8.029 10.563 1.00 93.31 91 ARG A C 1
ATOM 715 O O . ARG A 1 91 ? 5.348 -8.835 11.242 1.00 93.31 91 ARG A O 1
ATOM 722 N N . ASN A 1 92 ? 6.002 -6.724 10.832 1.00 93.62 92 ASN A N 1
ATOM 723 C CA . ASN A 1 92 ? 5.247 -6.141 11.941 1.00 93.62 92 ASN A CA 1
ATOM 724 C C . ASN A 1 92 ? 3.738 -6.319 11.740 1.00 93.62 92 ASN A C 1
ATOM 726 O O . ASN A 1 92 ? 3.037 -6.674 12.682 1.00 93.62 92 ASN A O 1
ATOM 730 N N . PHE A 1 93 ? 3.263 -6.124 10.511 1.00 93.75 93 PHE A N 1
ATOM 731 C CA . PHE A 1 93 ? 1.879 -6.354 10.122 1.00 93.75 93 PHE A CA 1
ATOM 732 C C . PHE A 1 93 ? 1.450 -7.799 10.377 1.00 93.75 93 PHE A C 1
ATOM 734 O O . PHE A 1 93 ? 0.507 -8.029 11.128 1.00 93.75 93 PHE A O 1
ATOM 741 N N . GLN A 1 94 ? 2.177 -8.766 9.814 1.00 90.88 94 GLN A N 1
ATOM 742 C CA . GLN A 1 94 ? 1.866 -10.192 9.951 1.00 90.88 94 GLN A CA 1
ATOM 743 C C . GLN A 1 94 ? 1.820 -10.634 11.419 1.00 90.88 94 GLN A C 1
ATOM 745 O O . GLN A 1 94 ? 0.947 -11.407 11.799 1.00 90.88 94 GLN A O 1
ATOM 750 N N . SER A 1 95 ? 2.720 -10.099 12.251 1.00 89.69 95 SER A N 1
ATOM 751 C CA . SER A 1 95 ? 2.730 -10.337 13.699 1.00 89.69 95 SER A CA 1
ATOM 752 C C . SER A 1 95 ? 1.529 -9.702 14.415 1.00 89.69 95 SER A C 1
ATOM 754 O O . SER A 1 95 ? 0.980 -10.288 15.343 1.00 89.69 95 SER A O 1
ATOM 756 N N . ALA A 1 96 ? 1.114 -8.503 13.996 1.00 88.38 96 ALA A N 1
ATOM 757 C CA . ALA A 1 96 ? 0.070 -7.731 14.667 1.00 88.38 96 ALA A CA 1
ATOM 758 C C . ALA A 1 96 ? -1.352 -8.245 14.409 1.00 88.38 96 ALA A C 1
ATOM 760 O O . ALA A 1 96 ? -2.186 -8.107 15.297 1.00 88.38 96 ALA A O 1
ATOM 761 N N . ILE A 1 97 ? -1.620 -8.785 13.218 1.00 83.88 97 ILE A N 1
ATOM 762 C CA . ILE A 1 97 ? -2.953 -9.273 12.818 1.00 83.88 97 ILE A CA 1
ATOM 763 C C . ILE A 1 97 ? -3.034 -10.803 12.699 1.00 83.88 97 ILE A C 1
ATOM 765 O O . ILE A 1 97 ? -3.964 -11.325 12.098 1.00 83.88 97 ILE A O 1
ATOM 769 N N . ALA A 1 98 ? -2.007 -11.516 13.180 1.00 78.69 98 ALA A N 1
ATOM 770 C CA . ALA A 1 98 ? -1.898 -12.975 13.092 1.00 78.69 98 ALA A CA 1
ATOM 771 C C . ALA A 1 98 ? -2.237 -13.542 11.693 1.00 78.69 98 ALA A C 1
ATOM 773 O O . ALA A 1 98 ? -2.966 -14.522 11.576 1.00 78.69 98 ALA A O 1
ATOM 774 N N . ALA A 1 99 ? -1.713 -12.914 10.632 1.00 78.56 99 ALA A N 1
ATOM 775 C CA . ALA A 1 99 ? -2.096 -13.216 9.252 1.00 78.56 99 ALA A CA 1
ATOM 776 C C . ALA A 1 99 ? -1.882 -14.701 8.893 1.00 78.56 99 ALA A C 1
ATOM 778 O O . ALA A 1 99 ? -0.753 -15.196 8.950 1.00 78.56 99 ALA A O 1
ATOM 779 N N . GLU A 1 100 ? -2.949 -15.391 8.484 1.00 76.62 100 GLU A N 1
ATOM 780 C CA . GLU A 1 100 ? -2.905 -16.819 8.133 1.00 76.62 100 GLU A CA 1
ATOM 781 C C . GLU A 1 100 ? -2.560 -17.061 6.654 1.00 76.62 100 GLU A C 1
ATOM 783 O O . GLU A 1 100 ? -1.935 -18.071 6.320 1.00 76.62 100 GLU A O 1
ATOM 788 N N . ASP A 1 101 ? -2.928 -16.132 5.764 1.00 82.12 101 ASP A N 1
ATOM 789 C CA . ASP A 1 101 ? -2.651 -16.218 4.330 1.00 82.12 101 ASP A CA 1
ATOM 790 C C . ASP A 1 101 ? -2.405 -14.849 3.657 1.00 82.12 101 ASP A C 1
ATOM 792 O O . ASP A 1 101 ? -2.474 -13.782 4.271 1.00 82.12 101 ASP A O 1
ATOM 796 N N . ASP A 1 102 ? -2.094 -14.880 2.357 1.00 81.12 102 ASP A N 1
ATOM 797 C CA . ASP A 1 102 ? -1.797 -13.686 1.554 1.00 81.12 102 ASP A CA 1
ATOM 798 C C . ASP A 1 102 ? -3.008 -12.759 1.347 1.00 81.12 102 ASP A C 1
ATOM 800 O O . ASP A 1 102 ? -2.829 -11.619 0.910 1.00 81.12 102 ASP A O 1
ATOM 804 N N . THR A 1 103 ? -4.241 -13.211 1.599 1.00 86.88 103 THR A N 1
ATOM 805 C CA . THR A 1 103 ? -5.438 -12.370 1.442 1.00 86.88 103 THR A CA 1
ATOM 806 C C . THR A 1 103 ? -5.510 -11.301 2.524 1.00 86.88 103 THR A C 1
ATOM 808 O O . THR A 1 103 ? -5.954 -10.182 2.248 1.00 86.88 103 THR A O 1
ATOM 811 N N . GLU A 1 104 ? -4.945 -11.591 3.698 1.00 91.00 104 GLU A N 1
ATOM 812 C CA . GLU A 1 104 ? -4.852 -10.657 4.815 1.00 91.00 104 GLU A CA 1
ATOM 813 C C . GLU A 1 104 ? -4.016 -9.422 4.473 1.00 91.00 104 GLU A C 1
ATOM 815 O O . GLU A 1 104 ? -4.282 -8.333 4.977 1.00 91.00 104 GLU A O 1
ATOM 820 N N . LEU A 1 105 ? -3.079 -9.519 3.519 1.00 93.25 105 LEU A N 1
ATOM 821 C CA . LEU A 1 105 ? -2.308 -8.364 3.044 1.00 93.25 105 LEU A CA 1
ATOM 822 C C . LEU A 1 105 ? -3.193 -7.227 2.500 1.00 93.25 105 LEU A C 1
ATOM 824 O O . LEU A 1 105 ? -2.726 -6.092 2.410 1.00 93.25 105 LEU A O 1
ATOM 828 N N . ALA A 1 106 ? -4.468 -7.481 2.182 1.00 93.62 106 ALA A N 1
ATOM 829 C CA . ALA A 1 106 ? -5.418 -6.428 1.834 1.00 93.62 106 ALA A CA 1
ATOM 830 C C . ALA A 1 106 ? -5.625 -5.403 2.964 1.00 93.62 106 ALA A C 1
ATOM 832 O O . ALA A 1 106 ? -5.897 -4.232 2.690 1.00 93.62 106 ALA A O 1
ATOM 833 N N . TRP A 1 107 ? -5.456 -5.818 4.222 1.00 93.81 107 TRP A N 1
ATOM 834 C CA . TRP A 1 107 ? -5.574 -4.973 5.413 1.00 93.81 107 TRP A CA 1
ATOM 835 C C . TRP A 1 107 ? -4.309 -4.185 5.739 1.00 93.81 107 TRP A C 1
ATOM 837 O O . TRP A 1 107 ? -4.336 -3.333 6.631 1.00 93.81 107 TRP A O 1
ATOM 847 N N . PHE A 1 108 ? -3.219 -4.411 5.002 1.00 94.00 108 PHE A N 1
ATOM 848 C CA . PHE A 1 108 ? -1.934 -3.764 5.249 1.00 94.00 108 PHE A CA 1
ATOM 849 C C . PHE A 1 108 ? -2.056 -2.238 5.306 1.00 94.00 108 PHE A C 1
ATOM 851 O O . PHE A 1 108 ? -1.552 -1.621 6.237 1.00 94.00 108 PHE A O 1
ATOM 858 N N . ALA A 1 109 ? -2.785 -1.618 4.373 1.00 92.69 109 ALA A N 1
ATOM 859 C CA . ALA A 1 109 ? -2.991 -0.168 4.359 1.00 92.69 109 ALA A CA 1
ATOM 860 C C . ALA A 1 109 ? -3.741 0.362 5.596 1.00 92.69 109 ALA A C 1
ATOM 862 O O . ALA A 1 109 ? -3.441 1.450 6.101 1.00 92.69 109 ALA A O 1
ATOM 863 N N . ALA A 1 110 ? -4.721 -0.402 6.087 1.00 92.94 110 ALA A N 1
ATOM 864 C CA . ALA A 1 110 ? -5.496 -0.045 7.269 1.00 92.94 110 ALA A CA 1
ATOM 865 C C . ALA A 1 110 ? -4.623 -0.116 8.524 1.00 92.94 110 ALA A C 1
ATOM 867 O O . ALA A 1 110 ? -4.557 0.847 9.288 1.00 92.94 110 ALA A O 1
ATOM 868 N N . TRP A 1 111 ? -3.886 -1.216 8.684 1.00 94.81 111 TRP A N 1
ATOM 869 C CA . TRP A 1 111 ? -2.922 -1.376 9.766 1.00 94.81 111 TRP A CA 1
ATOM 870 C C . TRP A 1 111 ? -1.800 -0.331 9.708 1.00 94.81 111 TRP A C 1
ATOM 872 O O . TRP A 1 111 ? -1.494 0.287 10.726 1.00 94.81 111 TRP A O 1
ATOM 882 N N . LEU A 1 112 ? -1.234 -0.066 8.526 1.00 93.75 112 LEU A N 1
ATOM 883 C CA . LEU A 1 112 ? -0.144 0.896 8.337 1.00 93.75 112 LEU A CA 1
ATOM 884 C C . LEU A 1 112 ? -0.550 2.296 8.801 1.00 93.75 112 LEU A C 1
ATOM 886 O O . LEU A 1 112 ? 0.250 2.998 9.408 1.00 93.75 112 LEU A O 1
ATOM 890 N N . SER A 1 113 ? -1.810 2.678 8.587 1.00 91.31 113 SER A N 1
ATOM 891 C CA . SER A 1 113 ? -2.336 3.965 9.055 1.00 91.31 113 SER A CA 1
ATOM 892 C C . SER A 1 113 ? -2.360 4.070 10.585 1.00 91.31 113 SER A C 1
ATOM 894 O O . SER A 1 113 ? -2.197 5.162 11.124 1.00 91.31 113 SER A O 1
ATOM 896 N N . ILE A 1 114 ? -2.559 2.950 11.289 1.00 91.75 114 ILE A N 1
ATOM 897 C CA . ILE A 1 114 ? -2.519 2.880 12.757 1.00 91.75 114 ILE A CA 1
ATOM 898 C C . ILE A 1 114 ? -1.071 2.906 13.248 1.00 91.75 114 ILE A C 1
ATOM 900 O O . ILE A 1 114 ? -0.747 3.694 14.136 1.00 91.75 114 ILE A O 1
ATOM 904 N N . ALA A 1 115 ? -0.228 2.040 12.678 1.00 91.56 115 ALA A N 1
ATOM 905 C CA . ALA A 1 115 ? 1.157 1.846 13.097 1.00 91.56 115 ALA A CA 1
ATOM 906 C C . ALA A 1 115 ? 2.039 3.062 12.781 1.00 91.56 115 ALA A C 1
ATOM 908 O O . ALA A 1 115 ? 2.866 3.452 13.598 1.00 91.56 115 ALA A O 1
ATOM 909 N N . GLU A 1 116 ? 1.822 3.691 11.626 1.00 90.56 116 GLU A N 1
ATOM 910 C CA . GLU A 1 116 ? 2.598 4.825 11.128 1.00 90.56 116 GLU A CA 1
ATOM 911 C C . GLU A 1 116 ? 1.670 5.978 10.710 1.00 90.56 116 GLU A C 1
ATOM 913 O O . GLU A 1 116 ? 1.441 6.199 9.514 1.00 90.56 116 GLU A O 1
ATOM 918 N N . PRO A 1 117 ? 1.139 6.781 11.656 1.00 86.19 117 PRO A N 1
ATOM 919 C CA . PRO A 1 117 ? 0.170 7.841 11.354 1.00 86.19 117 PRO A CA 1
ATOM 920 C C . PRO A 1 117 ? 0.661 8.902 10.355 1.00 86.19 117 PRO A C 1
ATOM 922 O O . PRO A 1 117 ? -0.147 9.596 9.735 1.00 86.19 117 PRO A O 1
ATOM 925 N N . ALA A 1 118 ? 1.978 9.040 10.166 1.00 84.81 118 ALA A N 1
ATOM 926 C CA . ALA A 1 118 ? 2.561 9.912 9.144 1.00 84.81 118 ALA A CA 1
ATOM 927 C C . ALA A 1 118 ? 2.154 9.504 7.711 1.00 84.81 118 ALA A C 1
ATOM 929 O O . ALA A 1 118 ? 2.021 10.360 6.835 1.00 84.81 118 ALA A O 1
ATOM 930 N N . THR A 1 119 ? 1.873 8.217 7.483 1.00 84.94 119 THR A N 1
ATOM 931 C CA . THR A 1 119 ? 1.470 7.667 6.178 1.00 84.94 119 THR A CA 1
ATOM 932 C C . THR A 1 119 ? 0.032 8.022 5.790 1.00 84.94 119 THR A C 1
ATOM 934 O O . THR A 1 119 ? -0.342 7.907 4.624 1.00 84.94 119 THR A O 1
ATOM 937 N N . VAL A 1 120 ? -0.775 8.562 6.713 1.00 86.69 120 VAL A N 1
ATOM 938 C CA . VAL A 1 120 ? -2.151 9.010 6.429 1.00 86.69 120 VAL A CA 1
ATOM 939 C C . VAL A 1 120 ? -2.191 10.063 5.317 1.00 86.69 120 VAL A C 1
ATOM 941 O O . VAL A 1 120 ? -3.104 10.064 4.488 1.00 86.69 120 VAL A O 1
ATOM 944 N N . ALA A 1 121 ? -1.195 10.953 5.258 1.00 87.00 121 ALA A N 1
ATOM 945 C CA . ALA A 1 121 ? -1.104 11.955 4.196 1.00 87.00 121 ALA A CA 1
ATOM 946 C C . ALA A 1 121 ? -0.904 11.318 2.811 1.00 87.00 121 ALA A C 1
ATOM 948 O O . ALA A 1 121 ? -1.440 11.824 1.826 1.00 87.00 121 ALA A O 1
ATOM 949 N N . ILE A 1 122 ? -0.176 10.201 2.749 1.00 87.12 122 ILE A N 1
ATOM 950 C CA . ILE A 1 122 ? 0.024 9.403 1.536 1.00 87.12 122 ILE A CA 1
ATOM 951 C C . ILE A 1 122 ? -1.282 8.692 1.177 1.00 87.12 122 ILE A C 1
ATOM 953 O O . ILE A 1 122 ? -1.723 8.765 0.032 1.00 87.12 122 ILE A O 1
ATOM 957 N N . LEU A 1 123 ? -1.956 8.076 2.156 1.00 85.31 123 LEU A N 1
ATOM 958 C CA . LEU A 1 123 ? -3.225 7.383 1.930 1.00 85.31 123 LEU A CA 1
ATOM 959 C C . LEU A 1 123 ? -4.287 8.313 1.331 1.00 85.31 123 LEU A C 1
ATOM 961 O O . LEU A 1 123 ? -5.023 7.917 0.431 1.00 85.31 123 LEU A O 1
ATOM 965 N N . ARG A 1 124 ? -4.335 9.580 1.747 1.00 84.75 124 ARG A N 1
ATOM 966 C CA . ARG A 1 124 ? -5.257 10.578 1.173 1.00 84.75 124 ARG A CA 1
ATOM 967 C C . ARG A 1 124 ? -4.969 10.940 -0.287 1.00 84.75 124 ARG A C 1
ATOM 969 O O . ARG A 1 124 ? -5.867 11.427 -0.963 1.00 84.75 124 ARG A O 1
ATOM 976 N N . GLN A 1 125 ? -3.753 10.699 -0.775 1.00 85.19 125 GLN A N 1
ATOM 977 C CA . GLN A 1 125 ? -3.367 10.918 -2.176 1.00 85.19 125 GLN A CA 1
ATOM 978 C C . GLN A 1 125 ? -3.655 9.698 -3.065 1.00 85.19 125 GLN A C 1
ATOM 980 O O . GLN A 1 125 ? -3.506 9.767 -4.289 1.00 85.19 125 GLN A O 1
ATOM 985 N N . THR A 1 126 ? -4.056 8.574 -2.464 1.00 87.25 126 THR A N 1
ATOM 986 C CA . THR A 1 126 ? -4.408 7.367 -3.211 1.00 87.25 126 THR A CA 1
ATOM 987 C C . THR A 1 126 ? -5.722 7.538 -3.959 1.00 87.25 126 THR A C 1
ATOM 989 O O . THR A 1 126 ? -6.666 8.181 -3.489 1.00 87.25 126 THR A O 1
ATOM 992 N N . GLN A 1 127 ? -5.802 6.928 -5.134 1.00 83.19 127 GLN A N 1
ATOM 993 C CA . GLN A 1 127 ? -7.028 6.870 -5.904 1.00 83.19 127 GLN A CA 1
ATOM 994 C C . GLN A 1 127 ? -8.053 5.975 -5.197 1.00 83.19 127 GLN A C 1
ATOM 996 O O . GLN A 1 127 ? -7.706 4.952 -4.606 1.00 83.19 127 GLN A O 1
ATOM 1001 N N . GLN A 1 128 ? -9.330 6.356 -5.279 1.00 81.12 128 GLN A N 1
ATOM 1002 C CA . GLN A 1 128 ? -10.425 5.470 -4.889 1.00 81.12 128 GLN A CA 1
ATOM 1003 C C . GLN A 1 128 ? -10.411 4.208 -5.753 1.00 81.12 128 GLN A C 1
ATOM 1005 O O . GLN A 1 128 ? -10.370 4.285 -6.987 1.00 81.12 128 GLN A O 1
ATOM 1010 N N . GLY A 1 129 ? -10.398 3.065 -5.076 1.00 77.69 129 GLY A N 1
ATOM 1011 C CA . GLY A 1 129 ? -10.390 1.740 -5.665 1.00 77.69 129 GLY A CA 1
ATOM 1012 C C . GLY A 1 129 ? -11.803 1.269 -5.991 1.00 77.69 129 GLY A C 1
ATOM 1013 O O . GLY A 1 129 ? -12.538 1.924 -6.732 1.00 77.69 129 GLY A O 1
ATOM 1014 N N . GLN A 1 130 ? -12.153 0.093 -5.471 1.00 80.56 130 GLN A N 1
ATOM 1015 C CA . GLN A 1 130 ? -13.454 -0.558 -5.677 1.00 80.56 130 GLN A CA 1
ATOM 1016 C C . GLN A 1 130 ? -14.350 -0.497 -4.433 1.00 80.56 130 GLN A C 1
ATOM 1018 O O . GLN A 1 130 ? -15.336 -1.225 -4.368 1.00 80.56 130 GLN A O 1
ATOM 1023 N N . ASP A 1 131 ? -14.008 0.341 -3.448 1.00 83.06 131 ASP A N 1
ATOM 1024 C CA . ASP A 1 131 ? -14.748 0.452 -2.184 1.00 83.06 131 ASP A CA 1
ATOM 1025 C C . ASP A 1 131 ? -14.787 -0.880 -1.409 1.00 83.06 131 ASP A C 1
ATOM 1027 O O . ASP A 1 131 ? -15.770 -1.259 -0.767 1.00 83.06 131 ASP A O 1
ATOM 1031 N N . SER A 1 132 ? -13.681 -1.631 -1.480 1.00 88.31 132 SER A N 1
ATOM 1032 C CA . SER A 1 132 ? -13.536 -2.891 -0.754 1.00 88.31 132 SER A CA 1
ATOM 1033 C C . SER A 1 132 ? -13.565 -2.651 0.761 1.00 88.31 132 SER A C 1
ATOM 1035 O O . SER A 1 132 ? -13.362 -1.538 1.252 1.00 88.31 132 SER A O 1
ATOM 1037 N N . LEU A 1 133 ? -13.860 -3.693 1.544 1.00 89.94 133 LEU A N 1
ATOM 1038 C CA . LEU A 1 133 ? -13.883 -3.571 3.006 1.00 89.94 133 LEU A CA 1
ATOM 1039 C C . LEU A 1 133 ? -12.530 -3.086 3.588 1.00 89.94 133 LEU A C 1
ATOM 1041 O O . LEU A 1 133 ? -12.557 -2.171 4.418 1.00 89.94 133 LEU A O 1
ATOM 1045 N N . PRO A 1 134 ? -11.364 -3.577 3.114 1.00 91.50 134 PRO A N 1
ATOM 1046 C CA . PRO A 1 134 ? -10.068 -3.064 3.556 1.00 91.50 134 PRO A CA 1
ATOM 1047 C C . PRO A 1 134 ? -9.818 -1.604 3.168 1.00 91.50 134 PRO A C 1
ATOM 1049 O O . PRO A 1 134 ? -9.352 -0.825 4.000 1.00 91.50 134 PRO A O 1
ATOM 1052 N N . GLU A 1 135 ? -10.199 -1.192 1.952 1.00 92.19 135 GLU A N 1
ATOM 1053 C CA . GLU A 1 135 ? -10.086 0.207 1.519 1.00 92.19 135 GLU A CA 1
ATOM 1054 C C . GLU A 1 135 ? -10.923 1.134 2.414 1.00 92.19 135 GLU A C 1
ATOM 1056 O O . GLU A 1 135 ? -10.412 2.126 2.941 1.00 92.19 135 GLU A O 1
ATOM 1061 N N . ARG A 1 136 ? -12.203 0.799 2.626 1.00 90.75 136 ARG A N 1
ATOM 1062 C CA . ARG A 1 136 ? -13.114 1.579 3.479 1.00 90.75 136 ARG A CA 1
ATOM 1063 C C . ARG A 1 136 ? -12.586 1.718 4.895 1.00 90.75 136 ARG A C 1
ATOM 1065 O O . ARG A 1 136 ? -12.644 2.802 5.469 1.00 90.75 136 ARG A O 1
ATOM 1072 N N . THR A 1 137 ? -12.046 0.635 5.440 1.00 91.06 137 THR A N 1
ATOM 1073 C CA . THR A 1 137 ? -11.485 0.614 6.792 1.00 91.06 137 THR A CA 1
ATOM 1074 C C . THR A 1 137 ? -10.238 1.490 6.884 1.00 91.06 137 THR A C 1
ATOM 1076 O O . THR A 1 137 ? -10.130 2.302 7.800 1.00 91.06 137 THR A O 1
ATOM 1079 N N . ALA A 1 138 ? -9.333 1.412 5.903 1.00 91.31 138 ALA A N 1
ATOM 1080 C CA . ALA A 1 138 ? -8.138 2.250 5.868 1.00 91.31 138 ALA A CA 1
ATOM 1081 C C . ALA A 1 138 ? -8.482 3.747 5.757 1.00 91.31 138 ALA A C 1
ATOM 1083 O O . ALA A 1 138 ? -7.922 4.576 6.478 1.00 91.31 138 ALA A O 1
ATOM 1084 N N . ARG A 1 139 ? -9.462 4.098 4.912 1.00 90.81 139 ARG A N 1
ATOM 1085 C CA . ARG A 1 139 ? -9.969 5.475 4.794 1.00 90.81 139 ARG A CA 1
ATOM 1086 C C . ARG A 1 139 ? -10.644 5.950 6.085 1.00 90.81 139 ARG A C 1
ATOM 1088 O O . ARG A 1 139 ? -10.352 7.050 6.543 1.00 90.81 139 ARG A O 1
ATOM 1095 N N . LEU A 1 140 ? -11.456 5.104 6.723 1.00 90.69 140 LEU A N 1
ATOM 1096 C CA . LEU A 1 140 ? -12.091 5.412 8.008 1.00 90.69 140 LEU A CA 1
ATOM 1097 C C . LEU A 1 140 ? -11.058 5.703 9.108 1.00 90.69 140 LEU A C 1
ATOM 1099 O O . LEU A 1 140 ? -11.223 6.655 9.870 1.00 90.69 140 LEU A O 1
ATOM 1103 N N . ILE A 1 141 ? -9.983 4.914 9.184 1.00 90.50 141 ILE A N 1
ATOM 1104 C CA . ILE A 1 141 ? -8.881 5.131 10.134 1.00 90.50 141 ILE A CA 1
ATOM 1105 C C . ILE A 1 141 ? -8.165 6.458 9.843 1.00 90.50 141 ILE A C 1
ATOM 1107 O O . ILE A 1 141 ? -7.876 7.218 10.768 1.00 90.50 141 ILE A O 1
ATOM 1111 N N . ALA A 1 142 ? -7.912 6.776 8.572 1.00 89.00 142 ALA A N 1
ATOM 1112 C CA . ALA A 1 142 ? -7.312 8.047 8.165 1.00 89.00 142 ALA A CA 1
ATOM 1113 C C . ALA A 1 142 ? -8.184 9.272 8.509 1.00 89.00 142 ALA A C 1
ATOM 1115 O O . ALA A 1 142 ? -7.653 10.346 8.827 1.00 89.00 142 ALA A O 1
ATOM 1116 N N . ASP A 1 143 ? -9.508 9.127 8.462 1.00 88.56 143 ASP A N 1
ATOM 1117 C CA . ASP A 1 143 ? -10.457 10.164 8.874 1.00 88.56 143 ASP A CA 1
ATOM 1118 C C . ASP A 1 143 ? -10.485 10.318 10.399 1.00 88.56 143 ASP A C 1
ATOM 1120 O O . ASP A 1 143 ? -10.353 11.437 10.902 1.00 88.56 143 ASP A O 1
ATOM 1124 N N . LEU A 1 144 ? -10.550 9.202 11.136 1.00 88.12 144 LEU A N 1
ATOM 1125 C CA . LEU A 1 144 ? -10.439 9.159 12.600 1.00 88.12 144 LEU A CA 1
ATOM 1126 C C . LEU A 1 144 ? -9.184 9.891 13.087 1.00 88.12 144 LEU A C 1
ATOM 1128 O O . LEU A 1 144 ? -9.275 10.820 13.888 1.00 88.12 144 LEU A O 1
ATOM 1132 N N . LEU A 1 145 ? -8.026 9.529 12.535 1.00 85.94 145 LEU A N 1
ATOM 1133 C CA . LEU A 1 145 ? -6.733 10.149 12.827 1.00 85.94 145 LEU A CA 1
ATOM 1134 C C . LEU A 1 145 ? -6.694 11.644 12.498 1.00 85.94 145 LEU A C 1
ATOM 1136 O O . LEU A 1 145 ? -6.067 12.438 13.202 1.00 85.94 145 LEU A O 1
ATOM 1140 N N . GLY A 1 146 ? -7.373 12.044 11.421 1.00 83.44 146 GLY A N 1
ATOM 1141 C CA . GLY A 1 146 ? -7.525 13.445 11.052 1.00 83.44 146 GLY A CA 1
ATOM 1142 C C . GLY A 1 146 ? -8.311 14.248 12.086 1.00 83.44 146 GLY A C 1
ATOM 1143 O O . GLY A 1 146 ? -7.918 15.370 12.404 1.00 83.44 146 GLY A O 1
ATOM 1144 N N . LEU A 1 147 ? -9.398 13.675 12.603 1.00 81.56 147 LEU A N 1
ATOM 1145 C CA . LEU A 1 147 ? -10.285 14.316 13.574 1.00 81.56 147 LEU A CA 1
ATOM 1146 C C . LEU A 1 147 ? -9.682 14.371 14.981 1.00 81.56 147 LEU A C 1
ATOM 1148 O O . LEU A 1 147 ? -9.868 15.380 15.663 1.00 81.56 147 LEU A O 1
ATOM 1152 N N . GLU A 1 148 ? -8.909 13.357 15.396 1.00 79.75 148 GLU A N 1
ATOM 1153 C CA . GLU A 1 148 ? -8.155 13.384 16.665 1.00 79.75 148 GLU A CA 1
ATOM 1154 C C . GLU A 1 148 ? -7.239 14.600 16.735 1.00 79.75 148 GLU A C 1
ATOM 1156 O O . GLU A 1 148 ? -7.264 15.350 17.710 1.00 79.75 148 GLU A O 1
ATOM 1161 N N . ARG A 1 149 ? -6.492 14.857 15.655 1.00 78.69 149 ARG A N 1
ATOM 1162 C CA . ARG A 1 149 ? -5.599 16.019 15.562 1.00 78.69 149 ARG A CA 1
ATOM 1163 C C . ARG A 1 149 ? -6.332 17.361 15.635 1.00 78.69 149 ARG A C 1
ATOM 1165 O O . ARG A 1 149 ? -5.693 18.370 15.911 1.00 78.69 149 ARG A O 1
ATOM 1172 N N . GLN A 1 150 ? -7.637 17.386 15.365 1.00 79.50 150 GLN A N 1
ATOM 1173 C CA . GLN A 1 150 ? -8.471 18.592 15.360 1.00 79.50 150 GLN A CA 1
ATOM 1174 C C . GLN A 1 150 ? -9.281 18.773 16.658 1.00 79.50 150 GLN A C 1
ATOM 1176 O O . GLN A 1 150 ? -9.984 19.772 16.785 1.00 79.50 150 GLN A O 1
ATOM 1181 N N . GLY A 1 151 ? -9.223 17.830 17.609 1.00 74.62 151 GLY A N 1
ATOM 1182 C CA . GLY A 1 151 ? -9.951 17.919 18.885 1.00 74.62 151 GLY A CA 1
ATOM 1183 C C . GLY A 1 151 ? -11.478 17.769 18.777 1.00 74.62 151 GLY A C 1
ATOM 1184 O O . GLY A 1 151 ? -12.208 18.149 19.691 1.00 74.62 151 GLY A O 1
ATOM 1185 N N . ARG A 1 152 ? -12.000 17.221 17.668 1.00 70.88 152 ARG A N 1
ATOM 1186 C CA . ARG A 1 152 ? -13.451 17.079 17.414 1.00 70.88 152 ARG A CA 1
ATOM 1187 C C . ARG A 1 152 ? -14.026 15.807 18.051 1.00 70.88 152 ARG A C 1
ATOM 1189 O O . ARG A 1 152 ? -14.432 14.873 17.366 1.00 70.88 152 ARG A O 1
ATOM 1196 N N . HIS A 1 153 ? -14.070 15.775 19.384 1.00 66.38 153 HIS A N 1
ATOM 1197 C CA . HIS A 1 153 ? -14.376 14.567 20.167 1.00 66.38 153 HIS A CA 1
ATOM 1198 C C . HIS A 1 153 ? -15.796 13.984 19.998 1.00 66.38 153 HIS A C 1
ATOM 1200 O O . HIS A 1 153 ? -15.979 12.791 20.223 1.00 66.38 153 HIS A O 1
ATOM 1206 N N . ALA A 1 154 ? -16.802 14.767 19.591 1.00 67.00 154 ALA A N 1
ATOM 1207 C CA . ALA A 1 154 ? -18.175 14.259 19.442 1.00 67.00 154 ALA A CA 1
ATOM 1208 C C . ALA A 1 154 ? -18.355 13.361 18.200 1.00 67.00 154 ALA A C 1
ATOM 1210 O O . ALA A 1 154 ? -18.980 12.307 18.275 1.00 67.00 154 ALA A O 1
ATOM 1211 N N . GLU A 1 155 ? -17.744 13.724 17.070 1.00 70.94 155 GLU A N 1
ATOM 1212 C CA . GLU A 1 155 ? -17.793 12.949 15.812 1.00 70.94 155 GLU A CA 1
ATOM 1213 C C . GLU A 1 155 ? -16.959 11.661 15.876 1.00 70.94 155 GLU A C 1
ATOM 1215 O O . GLU A 1 155 ? -17.068 10.759 15.047 1.00 70.94 155 GLU A O 1
ATOM 1220 N N . PHE A 1 156 ? -16.135 11.567 16.909 1.00 77.19 156 PHE A N 1
ATOM 1221 C CA . PHE A 1 156 ? -15.139 10.541 17.101 1.00 77.19 156 PHE A CA 1
ATOM 1222 C C . PHE A 1 156 ? -15.715 9.227 17.653 1.00 77.19 156 PHE A C 1
ATOM 1224 O O . PHE A 1 156 ? -15.257 8.140 17.297 1.00 77.19 156 PHE A O 1
ATOM 1231 N N . VAL A 1 157 ? -16.764 9.313 18.479 1.00 81.75 157 VAL A N 1
ATOM 1232 C CA . VAL A 1 157 ? -17.433 8.141 19.069 1.00 81.75 157 VAL A CA 1
ATOM 1233 C C . VAL A 1 157 ? -18.123 7.301 17.992 1.00 81.75 157 VAL A C 1
ATOM 1235 O O . VAL A 1 157 ? -17.970 6.079 17.968 1.00 81.75 157 VAL A O 1
ATOM 1238 N N . GLU A 1 158 ? -18.811 7.950 17.051 1.00 84.00 158 GLU A N 1
ATOM 1239 C CA . GLU A 1 158 ? -19.513 7.263 15.960 1.00 84.00 158 GLU A CA 1
ATOM 1240 C C . GLU A 1 158 ? -18.548 6.575 14.990 1.00 84.00 158 GLU A C 1
ATOM 1242 O O . GLU A 1 158 ? -18.792 5.448 14.557 1.00 84.00 158 GLU A O 1
ATOM 1247 N N . LEU A 1 159 ? -17.416 7.206 14.673 1.00 83.44 159 LEU A N 1
ATOM 1248 C CA . LEU A 1 159 ? -16.411 6.597 13.802 1.00 83.44 159 LEU A CA 1
ATOM 1249 C C . LEU A 1 159 ? -15.677 5.434 14.487 1.00 83.44 159 LEU A C 1
ATOM 1251 O O . LEU A 1 159 ? -15.416 4.422 13.838 1.00 83.44 159 LEU A O 1
ATOM 1255 N N . ARG A 1 160 ? -15.415 5.517 15.800 1.00 85.56 160 ARG A N 1
ATOM 1256 C CA . ARG A 1 160 ? -14.873 4.392 16.586 1.00 85.56 160 ARG A CA 1
ATOM 1257 C C . ARG A 1 160 ? -15.822 3.198 16.593 1.00 85.56 160 ARG A C 1
ATOM 1259 O O . ARG A 1 160 ? -15.379 2.067 16.406 1.00 85.56 160 ARG A O 1
ATOM 1266 N N . LYS A 1 161 ? -17.124 3.448 16.757 1.00 87.69 161 LYS A N 1
ATOM 1267 C CA . LYS A 1 161 ? -18.151 2.405 16.670 1.00 87.69 161 LYS A CA 1
ATOM 1268 C C . LYS A 1 161 ? -18.150 1.744 15.290 1.00 87.69 161 LYS A C 1
ATOM 1270 O O . LYS A 1 161 ? -18.068 0.525 15.217 1.00 87.69 161 LYS A O 1
ATOM 1275 N N . LYS A 1 162 ? -18.134 2.537 14.212 1.00 87.38 162 LYS A N 1
ATOM 1276 C CA . LYS A 1 162 ? -18.033 2.016 12.838 1.00 87.38 162 LYS A CA 1
ATOM 1277 C C . LYS A 1 162 ? -16.778 1.170 12.625 1.00 87.38 162 LYS A C 1
ATOM 1279 O O . LYS A 1 162 ? -16.879 0.113 12.022 1.00 87.38 162 LYS A O 1
ATOM 1284 N N . LEU A 1 163 ? -15.616 1.599 13.127 1.00 88.25 163 LEU A N 1
ATOM 1285 C CA . LEU A 1 163 ? -14.375 0.831 12.989 1.00 88.25 163 LEU A CA 1
ATOM 1286 C C . LEU A 1 163 ? -14.467 -0.516 13.714 1.00 88.25 163 LEU A C 1
ATOM 1288 O O . LEU A 1 163 ? -14.109 -1.538 13.138 1.00 88.25 163 LEU A O 1
ATOM 1292 N N . ARG A 1 164 ? -14.996 -0.529 14.942 1.00 89.44 164 ARG A N 1
ATOM 1293 C CA . ARG A 1 164 ? -15.223 -1.767 15.697 1.00 89.44 164 ARG A CA 1
ATOM 1294 C C . ARG A 1 164 ? -16.166 -2.720 14.967 1.00 89.44 164 ARG A C 1
ATOM 1296 O O . ARG A 1 164 ? -15.893 -3.914 14.924 1.00 89.44 164 ARG A O 1
ATOM 1303 N N . ASP A 1 165 ? -17.251 -2.190 14.411 1.00 88.19 165 ASP A N 1
ATOM 1304 C CA . ASP A 1 165 ? -18.260 -2.985 13.709 1.00 88.19 165 ASP A CA 1
ATOM 1305 C C . ASP A 1 165 ? -17.736 -3.497 12.345 1.00 88.19 165 ASP A C 1
ATOM 1307 O O . ASP A 1 165 ? -18.185 -4.538 11.873 1.00 88.19 165 ASP A O 1
ATOM 1311 N N . LEU A 1 166 ? -16.771 -2.801 11.725 1.00 86.56 166 LEU A N 1
ATOM 1312 C CA . LEU A 1 166 ? -16.115 -3.220 10.477 1.00 86.56 166 LEU A CA 1
ATOM 1313 C C . LEU A 1 166 ? -14.991 -4.240 10.698 1.00 86.56 166 LEU A C 1
ATOM 1315 O O . LEU A 1 166 ? -14.887 -5.190 9.927 1.00 86.56 166 LEU A O 1
ATOM 1319 N N . HIS A 1 167 ? -14.131 -4.028 11.700 1.00 84.81 167 HIS A N 1
ATOM 1320 C CA . HIS A 1 167 ? -12.987 -4.898 11.978 1.00 84.81 167 HIS A CA 1
ATOM 1321 C C . HIS A 1 167 ? -12.530 -4.786 13.442 1.00 84.81 167 HIS A C 1
ATOM 1323 O O . HIS A 1 167 ? -11.756 -3.900 13.815 1.00 84.81 167 HIS A O 1
ATOM 1329 N N . ALA A 1 168 ? -12.976 -5.722 14.283 1.00 86.62 168 ALA A N 1
ATOM 1330 C CA . ALA A 1 168 ? -12.754 -5.676 15.731 1.00 86.62 168 ALA A CA 1
ATOM 1331 C C . ALA A 1 168 ? -11.266 -5.703 16.139 1.00 86.62 168 ALA A C 1
ATOM 1333 O O . ALA A 1 168 ? -10.874 -5.002 17.070 1.00 86.62 168 ALA A O 1
ATOM 1334 N N . GLU A 1 169 ? -10.430 -6.467 15.435 1.00 89.06 169 GLU A N 1
ATOM 1335 C CA . GLU A 1 169 ? -8.997 -6.572 15.746 1.00 89.06 169 GLU A CA 1
ATOM 1336 C C . GLU A 1 169 ? -8.223 -5.282 15.423 1.00 89.06 169 GLU A C 1
ATOM 1338 O O . GLU A 1 169 ? -7.563 -4.728 16.299 1.00 89.06 169 GLU A O 1
ATOM 1343 N N . LEU A 1 170 ? -8.383 -4.713 14.219 1.00 87.00 170 LEU A N 1
ATOM 1344 C CA . LEU A 1 170 ? -7.861 -3.383 13.881 1.00 87.00 170 LEU A CA 1
ATOM 1345 C C . LEU A 1 170 ? -8.388 -2.288 14.817 1.00 87.00 170 LEU A C 1
ATOM 1347 O O . LEU A 1 170 ? -7.646 -1.368 15.150 1.00 87.00 170 LEU A O 1
ATOM 1351 N N . PHE A 1 171 ? -9.637 -2.381 15.283 1.00 88.81 171 PHE A N 1
ATOM 1352 C CA . PHE A 1 171 ? -10.141 -1.480 16.319 1.00 88.81 171 PHE A CA 1
ATOM 1353 C C . PHE A 1 171 ? -9.372 -1.632 17.640 1.00 88.81 171 PHE A C 1
ATOM 1355 O O . PHE A 1 171 ? -9.006 -0.626 18.245 1.00 88.81 171 PHE A O 1
ATOM 1362 N N . ALA A 1 172 ? -9.093 -2.860 18.082 1.00 89.31 172 ALA A N 1
ATOM 1363 C CA . ALA A 1 172 ? -8.296 -3.101 19.282 1.00 89.31 172 ALA A CA 1
ATOM 1364 C C . ALA A 1 172 ? -6.869 -2.544 19.134 1.00 89.31 172 ALA A C 1
ATOM 1366 O O . ALA A 1 172 ? -6.401 -1.831 20.020 1.00 89.31 172 ALA A O 1
ATOM 1367 N N . LEU A 1 173 ? -6.218 -2.773 17.988 1.00 89.56 173 LEU A N 1
ATOM 1368 C CA . LEU A 1 173 ? -4.900 -2.206 17.671 1.00 89.56 173 LEU A CA 1
ATOM 1369 C C . LEU A 1 173 ? -4.922 -0.674 17.659 1.00 89.56 173 LEU A C 1
ATOM 1371 O O . LEU A 1 173 ? -4.042 -0.028 18.226 1.00 89.56 173 LEU A O 1
ATOM 1375 N N . TYR A 1 174 ? -5.959 -0.082 17.065 1.00 87.88 174 TYR A N 1
ATOM 1376 C CA . TYR A 1 174 ? -6.163 1.360 17.079 1.00 87.88 174 TYR A CA 1
ATOM 1377 C C . TYR A 1 174 ? -6.267 1.897 18.510 1.00 87.88 174 TYR A C 1
ATOM 1379 O O . TYR A 1 174 ? -5.567 2.850 18.850 1.00 87.88 174 TYR A O 1
ATOM 1387 N N . MET A 1 175 ? -7.075 1.257 19.359 1.00 90.31 175 MET A N 1
ATOM 1388 C CA . MET A 1 175 ? -7.243 1.648 20.761 1.00 90.31 175 MET A CA 1
ATOM 1389 C C . MET A 1 175 ? -5.960 1.495 21.585 1.00 90.31 175 MET A C 1
ATOM 1391 O O . MET A 1 175 ? -5.738 2.309 22.468 1.00 90.31 175 MET A O 1
ATOM 1395 N N . LEU A 1 176 ? -5.112 0.501 21.298 1.00 88.12 176 LEU A N 1
ATOM 1396 C CA . LEU A 1 176 ? -3.814 0.323 21.967 1.00 88.12 176 LEU A CA 1
ATOM 1397 C C . LEU A 1 176 ? -2.778 1.384 21.571 1.00 88.12 176 LEU A C 1
ATOM 1399 O O . LEU A 1 176 ? -1.839 1.640 22.318 1.00 88.12 176 LEU A O 1
ATOM 1403 N N . SER A 1 177 ? -2.930 1.987 20.392 1.00 84.25 177 SER A N 1
ATOM 1404 C CA . SER A 1 177 ? -2.015 3.010 19.872 1.00 84.25 177 SER A CA 1
ATOM 1405 C C . SER A 1 177 ? -2.348 4.443 20.330 1.00 84.25 177 SER A C 1
ATOM 1407 O O . SER A 1 177 ? -1.713 5.394 19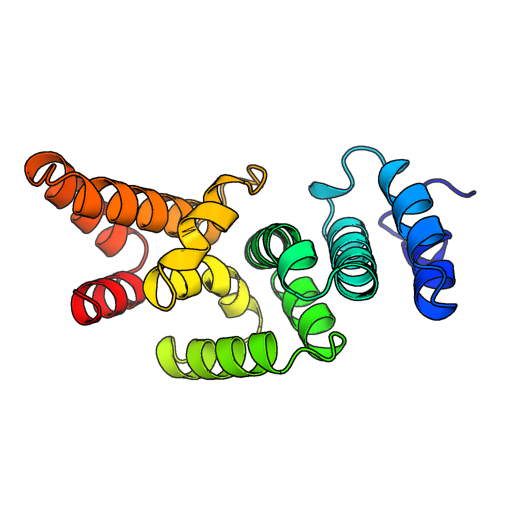.861 1.00 84.25 177 SER A O 1
ATOM 1409 N N . ARG A 1 178 ? -3.370 4.624 21.177 1.00 78.06 178 ARG A N 1
ATOM 1410 C CA . ARG A 1 178 ? -3.873 5.919 21.671 1.00 78.06 178 ARG A CA 1
ATOM 1411 C C . ARG A 1 178 ? -3.853 5.967 23.189 1.00 78.06 178 ARG A C 1
ATOM 1413 O O . ARG A 1 178 ? -3.632 7.083 23.703 1.00 78.06 178 ARG A O 1
#